Protein AF-A0AAD9PYT7-F1 (afdb_monomer)

Radius of gyration: 17.05 Å; Cα contacts (8 Å, |Δi|>4): 81; chains: 1; bounding box: 31×63×37 Å

Neares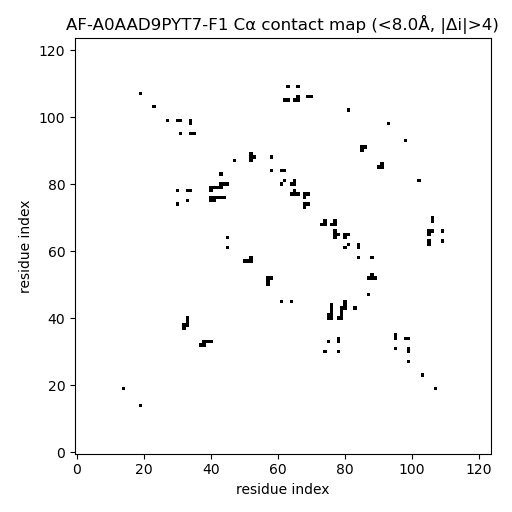t PDB structures (foldseek):
  8ro1-assembly1_N  TM=3.528E-01  e=7.699E+00  Caenorhabditis elegans
  9fmd-assembly1_N  TM=2.077E-01  e=7.699E+00  Homo sapiens

Sequence (124 aa):
MDTLNHLQNFRDPIWTSGEVEKFWDVLQPYLTLLLGKEISLPHPSIDFIVLDQDNVRHRDNCLRIVHKYMWNGKYSLAVANFKAVRAFFGNTEASLREQLKELRAVFENIPVEWLCAADKEYQI

Mean predicted aligned error: 9.59 Å

Foldseek 3Di:
DDPPDPPPDPPPDPDDPVRLVVVCVVCLVVLLCLLVPVDDADAAPDDCPPDDLVDPVSLVVLLLVLLVCVVVVVRSNSSNSLQVSCVSNVNNPDDSVVSSVVSSCSNPDDPPVVSVCVVPVPDD

pLDDT: mean 80.64, std 20.4, range [28.91, 96.94]

Structure (mmCIF, N/CA/C/O backbone):
data_AF-A0AAD9PYT7-F1
#
_entry.id   AF-A0AAD9PYT7-F1
#
loop_
_atom_site.group_PDB
_atom_site.id
_atom_site.type_symbol
_atom_site.label_atom_id
_atom_site.label_alt_id
_atom_site.label_comp_id
_atom_site.label_asym_id
_atom_site.label_entity_id
_atom_site.label_seq_id
_atom_site.pdbx_PDB_ins_code
_atom_site.Cartn_x
_atom_site.Cartn_y
_atom_site.Cartn_z
_atom_site.occupancy
_atom_site.B_iso_or_equiv
_atom_site.auth_seq_id
_atom_site.auth_comp_id
_atom_site.auth_asym_id
_atom_site.auth_atom_id
_atom_site.pdbx_PDB_model_num
ATOM 1 N N . MET A 1 1 ? -13.310 47.009 -1.622 1.00 37.34 1 MET A N 1
ATOM 2 C CA . MET A 1 1 ? -12.562 46.083 -0.744 1.00 37.34 1 MET A CA 1
ATOM 3 C C . MET A 1 1 ? -13.412 44.833 -0.654 1.00 37.34 1 MET A C 1
ATOM 5 O O . MET A 1 1 ? -14.267 44.752 0.214 1.00 37.34 1 MET A O 1
ATOM 9 N N . ASP A 1 2 ? -13.240 43.926 -1.612 1.00 38.19 2 ASP A N 1
ATOM 10 C CA . ASP A 1 2 ? -14.034 42.701 -1.726 1.00 38.19 2 ASP A CA 1
ATOM 11 C C . ASP A 1 2 ? -13.209 41.524 -1.207 1.00 38.19 2 ASP A C 1
ATOM 13 O O . ASP A 1 2 ? -12.493 40.851 -1.942 1.00 38.19 2 ASP A O 1
ATOM 17 N N . THR A 1 3 ? -13.262 41.311 0.104 1.00 44.44 3 THR A N 1
ATOM 18 C CA . THR A 1 3 ? -12.650 40.166 0.791 1.00 44.44 3 THR A CA 1
ATOM 19 C C . THR A 1 3 ? -13.653 39.023 0.919 1.00 44.44 3 THR A C 1
ATOM 21 O O . THR A 1 3 ? -14.008 38.641 2.026 1.00 44.44 3 THR A O 1
ATOM 24 N N . LEU A 1 4 ? -14.151 38.486 -0.194 1.00 44.19 4 LEU A N 1
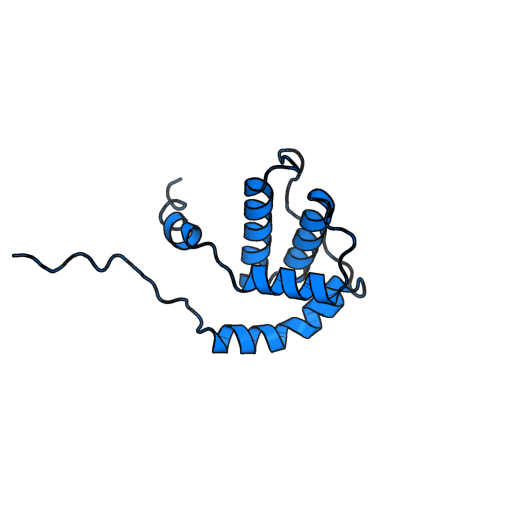ATOM 25 C CA . LEU A 1 4 ? -15.024 37.306 -0.195 1.00 44.19 4 LEU A CA 1
ATOM 26 C C . LEU A 1 4 ? -14.854 36.553 -1.522 1.00 44.19 4 LEU A C 1
ATOM 28 O O . LEU A 1 4 ? -15.685 36.724 -2.401 1.00 44.19 4 LEU A O 1
ATOM 32 N N . ASN A 1 5 ? -13.766 35.783 -1.698 1.00 40.34 5 ASN A N 1
ATOM 33 C CA . ASN A 1 5 ? -13.703 34.678 -2.686 1.00 40.34 5 ASN A CA 1
ATOM 34 C C . ASN A 1 5 ? -12.436 33.785 -2.632 1.00 40.34 5 ASN A C 1
ATOM 36 O O . ASN A 1 5 ? -12.070 33.171 -3.631 1.00 40.34 5 ASN A O 1
ATOM 40 N N . HIS A 1 6 ? -11.756 33.653 -1.485 1.00 39.62 6 HIS A N 1
ATOM 41 C CA . HIS A 1 6 ? -10.538 32.819 -1.389 1.00 39.62 6 HIS A CA 1
ATOM 42 C C . HIS A 1 6 ? -10.690 31.507 -0.610 1.00 39.62 6 HIS A C 1
ATOM 44 O O . HIS A 1 6 ? -9.698 30.833 -0.356 1.00 39.62 6 HIS A O 1
ATOM 50 N N . LEU A 1 7 ? -11.912 31.072 -0.297 1.00 39.12 7 LEU A N 1
ATOM 51 C CA . LEU A 1 7 ? -12.143 29.717 0.213 1.00 39.12 7 LEU A CA 1
ATOM 52 C C . LEU A 1 7 ? -12.304 28.737 -0.959 1.00 39.12 7 LEU A C 1
ATOM 54 O O . LEU A 1 7 ? -13.363 28.156 -1.176 1.00 39.12 7 LEU A O 1
ATOM 58 N N . GLN A 1 8 ? -11.237 28.579 -1.746 1.00 40.00 8 GLN A N 1
ATOM 59 C CA . GLN A 1 8 ? -11.087 27.440 -2.649 1.00 40.00 8 GLN A CA 1
ATOM 60 C C . GLN A 1 8 ? -10.917 26.171 -1.801 1.00 40.00 8 GLN A C 1
ATOM 62 O O . GLN A 1 8 ? -9.839 25.909 -1.284 1.00 40.00 8 GLN A O 1
ATOM 67 N N . ASN A 1 9 ? -12.008 25.417 -1.647 1.00 41.00 9 ASN A N 1
ATOM 68 C CA . ASN A 1 9 ? -12.060 23.949 -1.635 1.00 41.00 9 ASN A CA 1
ATOM 69 C C . ASN A 1 9 ? -10.953 23.170 -0.892 1.00 41.00 9 ASN A C 1
ATOM 71 O O . ASN A 1 9 ? -10.535 22.112 -1.359 1.00 41.00 9 ASN A O 1
ATOM 75 N N . PHE A 1 10 ? -10.533 23.591 0.300 1.00 43.59 10 PHE A N 1
ATOM 76 C CA . PHE A 1 10 ? -9.909 22.651 1.232 1.00 43.59 10 PHE A CA 1
ATOM 77 C C . PHE A 1 10 ? -11.024 21.792 1.831 1.00 43.59 10 PHE A C 1
ATOM 79 O O . PHE A 1 10 ? -11.603 22.131 2.859 1.00 43.59 10 PHE A O 1
ATOM 86 N N . ARG A 1 11 ? -11.394 20.705 1.139 1.00 50.53 11 ARG A N 1
ATOM 87 C CA . ARG A 1 11 ? -12.153 19.631 1.784 1.00 50.53 11 ARG A CA 1
ATOM 88 C C . ARG A 1 11 ? -11.260 19.086 2.889 1.00 50.53 11 ARG A C 1
ATOM 90 O O . ARG A 1 11 ? -10.198 18.543 2.586 1.00 50.53 11 ARG A O 1
ATOM 97 N N . ASP A 1 12 ? -11.686 19.253 4.136 1.00 47.53 12 ASP A N 1
ATOM 98 C CA . ASP A 1 12 ? -11.079 18.556 5.263 1.00 47.53 12 ASP A CA 1
ATOM 99 C C . ASP A 1 12 ? -10.918 17.066 4.906 1.00 47.53 12 ASP A C 1
ATOM 101 O O . ASP A 1 12 ? -11.789 16.500 4.226 1.00 47.53 12 ASP A O 1
ATOM 105 N N . PRO A 1 13 ? -9.804 16.419 5.297 1.00 56.44 13 PRO A N 1
ATOM 106 C CA . PRO A 1 13 ? -9.650 14.988 5.092 1.00 56.44 13 PRO A CA 1
ATOM 107 C C . PRO A 1 13 ? -10.867 14.274 5.687 1.00 56.44 13 PRO A C 1
ATOM 109 O O . PRO A 1 13 ? -11.263 14.545 6.817 1.00 56.44 13 PRO A O 1
ATOM 112 N N . ILE A 1 14 ? -11.474 13.380 4.896 1.00 69.94 14 ILE A N 1
ATOM 113 C CA . ILE A 1 14 ? -12.738 12.702 5.242 1.00 69.94 14 ILE A CA 1
ATOM 114 C C . ILE A 1 14 ? -12.634 12.013 6.611 1.00 69.94 14 ILE A C 1
ATOM 116 O O . ILE A 1 14 ? -13.639 11.909 7.309 1.00 69.94 14 ILE A O 1
ATOM 120 N N . TRP A 1 15 ? -11.427 11.579 6.994 1.00 78.50 15 TRP A N 1
ATOM 121 C CA . TRP A 1 15 ? -11.110 10.984 8.290 1.00 78.50 15 TRP A CA 1
ATOM 122 C C . TRP A 1 15 ? -10.071 11.811 9.044 1.00 78.50 15 TRP A C 1
ATOM 124 O O . TRP A 1 15 ? -9.056 12.238 8.489 1.00 78.50 15 TRP A O 1
ATOM 134 N N . THR A 1 16 ? -10.295 11.964 10.344 1.00 84.94 16 THR A N 1
ATOM 135 C CA . THR A 1 16 ? -9.307 12.474 11.295 1.00 84.94 16 THR A CA 1
ATOM 136 C C . THR A 1 16 ? -8.161 11.478 11.482 1.00 84.94 16 THR A C 1
ATOM 138 O O . THR A 1 16 ? -8.324 10.272 11.283 1.00 84.94 16 THR A O 1
ATOM 141 N N . SER A 1 17 ? -7.004 11.947 11.960 1.00 84.38 17 SER A N 1
ATOM 142 C CA . SER A 1 17 ? -5.865 11.065 12.259 1.00 84.38 17 SER A CA 1
ATOM 143 C C . SER A 1 17 ? -6.230 9.929 13.224 1.00 84.38 17 SER A C 1
ATOM 145 O O . SER A 1 17 ? -5.755 8.810 13.060 1.00 84.38 17 SER A O 1
ATOM 147 N N . GLY A 1 18 ? -7.116 10.188 14.194 1.00 88.00 18 GLY A N 1
ATOM 148 C CA . GLY A 1 18 ? -7.586 9.163 15.130 1.00 88.00 18 GLY A CA 1
ATOM 149 C C . GLY A 1 18 ? -8.520 8.126 14.492 1.00 88.00 18 GLY A C 1
ATOM 150 O O . GLY A 1 18 ? -8.535 6.973 14.913 1.00 88.00 18 GLY A O 1
ATOM 151 N N . GLU A 1 19 ? -9.297 8.498 13.473 1.00 89.06 19 GLU A N 1
ATOM 152 C CA . GLU A 1 19 ? -10.112 7.545 12.704 1.00 89.06 19 GLU A CA 1
ATOM 153 C C . GLU A 1 19 ? -9.246 6.683 11.785 1.00 89.06 19 GLU A C 1
ATOM 155 O O . GLU A 1 19 ? -9.454 5.472 11.714 1.00 89.06 19 GLU A O 1
ATOM 160 N N . VAL A 1 20 ? -8.230 7.282 11.155 1.00 88.50 20 VAL A N 1
ATOM 161 C CA . VAL A 1 20 ? -7.219 6.565 10.365 1.00 88.50 20 VAL A CA 1
ATOM 162 C C . VAL A 1 20 ? -6.490 5.536 11.231 1.00 88.50 20 VAL A C 1
ATOM 164 O O . VAL A 1 20 ? -6.344 4.390 10.812 1.00 88.50 20 VAL A O 1
ATOM 167 N N . GLU A 1 21 ? -6.088 5.909 12.448 1.00 91.81 21 GLU A N 1
ATOM 168 C CA . GLU A 1 21 ? -5.426 5.006 13.395 1.00 91.81 21 GLU A CA 1
ATOM 169 C C . GLU A 1 21 ? -6.328 3.833 13.799 1.00 91.81 21 GLU A C 1
ATOM 171 O O . GLU A 1 21 ? -5.940 2.677 13.637 1.00 91.81 21 GLU A O 1
ATOM 176 N N . LYS A 1 22 ? -7.568 4.107 14.227 1.00 93.12 22 LYS A N 1
ATOM 177 C CA . LYS A 1 22 ? -8.531 3.049 14.586 1.00 93.12 22 LYS A CA 1
ATOM 178 C C . LYS A 1 22 ? -8.791 2.091 13.429 1.00 93.12 22 LYS A C 1
ATOM 180 O O . LYS A 1 22 ? -8.912 0.885 13.636 1.00 93.12 22 LYS A O 1
ATOM 185 N N . PHE A 1 23 ? -8.906 2.618 12.214 1.00 92.06 23 PHE A N 1
ATOM 186 C CA . PHE A 1 23 ? -9.119 1.788 11.037 1.00 92.06 23 PHE A CA 1
ATOM 187 C C . PHE A 1 23 ? -7.882 0.955 10.698 1.00 92.06 23 PHE A C 1
ATOM 189 O O . PHE A 1 23 ? -7.996 -0.229 10.372 1.00 92.06 23 PHE A O 1
ATOM 196 N N . TRP 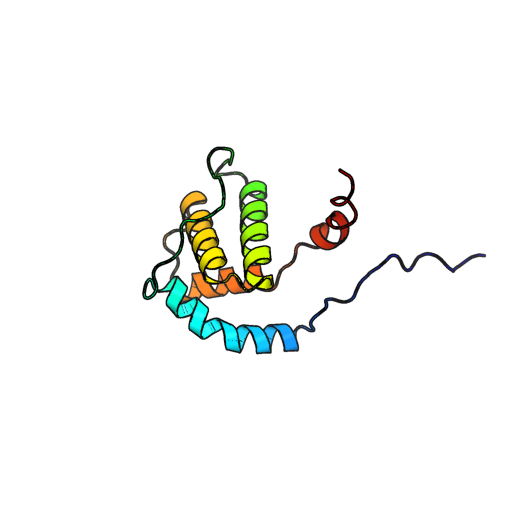A 1 24 ? -6.695 1.553 10.815 1.00 94.31 24 TRP A N 1
ATOM 197 C CA . TRP A 1 24 ? -5.436 0.847 10.640 1.00 94.31 24 TRP A CA 1
ATOM 198 C C . TRP A 1 24 ? -5.312 -0.327 11.614 1.00 94.31 24 TRP A C 1
ATOM 200 O O . TRP A 1 24 ? -4.958 -1.420 11.181 1.00 94.31 24 TRP A O 1
ATOM 210 N N . ASP A 1 25 ? -5.669 -0.147 12.885 1.00 95.25 25 ASP A N 1
ATOM 211 C CA . ASP A 1 25 ? -5.600 -1.211 13.896 1.00 95.25 25 ASP A CA 1
ATOM 212 C C . ASP A 1 25 ? -6.484 -2.418 13.549 1.00 95.25 25 ASP A C 1
ATOM 214 O O . ASP A 1 25 ? -6.092 -3.564 13.776 1.00 95.25 25 ASP A O 1
ATOM 218 N N . VAL A 1 26 ? -7.649 -2.180 12.935 1.00 95.19 26 VAL A N 1
ATOM 219 C CA . VAL A 1 26 ? -8.522 -3.250 12.421 1.00 95.19 26 VAL A CA 1
ATOM 220 C C . VAL A 1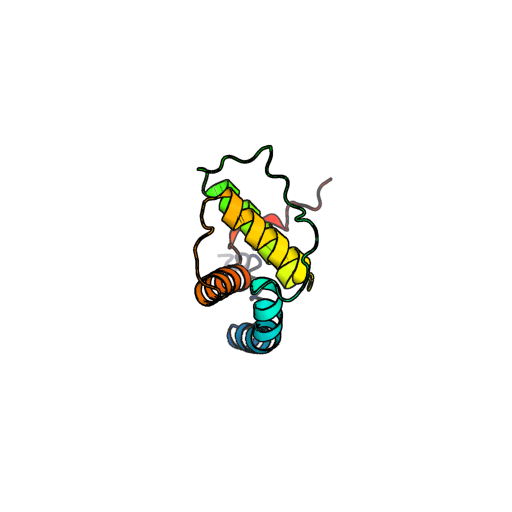 26 ? -7.888 -3.951 11.217 1.00 95.19 26 VAL A C 1
ATOM 222 O O . VAL A 1 26 ? -7.983 -5.171 11.075 1.00 95.19 26 VAL A O 1
ATOM 225 N N . LEU A 1 27 ? -7.241 -3.190 10.336 1.00 95.00 27 LEU A N 1
ATOM 226 C CA . LEU A 1 27 ? -6.701 -3.688 9.076 1.00 95.00 27 LEU A CA 1
ATOM 227 C C . LEU A 1 27 ? -5.349 -4.411 9.244 1.00 95.00 27 LEU A C 1
ATOM 229 O O . LEU A 1 27 ? -5.049 -5.366 8.521 1.00 95.00 27 LEU A O 1
ATOM 233 N N . GLN A 1 28 ? -4.534 -3.977 10.204 1.00 96.00 28 GLN A N 1
ATOM 234 C CA . GLN A 1 28 ? -3.145 -4.393 10.383 1.00 96.00 28 GLN A CA 1
ATOM 235 C C . GLN A 1 28 ? -2.955 -5.918 10.498 1.00 96.00 28 GLN A C 1
ATOM 237 O O . GLN A 1 28 ? -2.059 -6.440 9.820 1.00 96.00 28 GLN A O 1
ATOM 242 N N . PRO A 1 29 ? -3.753 -6.669 11.289 1.00 95.31 29 PRO A N 1
ATOM 243 C CA . PRO A 1 29 ? -3.597 -8.119 11.385 1.00 95.31 29 PRO A CA 1
ATOM 244 C C . PRO A 1 29 ? -3.775 -8.800 10.026 1.00 95.31 29 PRO A C 1
ATOM 246 O O . PRO A 1 29 ? -2.974 -9.650 9.647 1.00 95.31 29 PRO A O 1
ATOM 249 N N . TYR A 1 30 ? -4.763 -8.366 9.240 1.00 94.81 30 TYR A N 1
ATOM 250 C CA . TYR A 1 30 ? -5.023 -8.931 7.918 1.00 94.81 30 TYR A CA 1
ATOM 251 C C . TYR A 1 30 ? -3.899 -8.624 6.917 1.00 94.81 30 TYR A C 1
ATOM 253 O O . TYR A 1 30 ? -3.450 -9.513 6.191 1.00 94.81 30 TYR A O 1
ATOM 261 N N . LEU A 1 31 ? -3.375 -7.393 6.914 1.00 96.12 31 LEU A N 1
ATOM 262 C CA . LEU A 1 31 ? -2.224 -7.035 6.074 1.00 96.12 31 LEU A CA 1
ATOM 263 C C . LEU A 1 31 ? -0.975 -7.831 6.446 1.00 96.12 31 LEU A C 1
ATOM 265 O O . LEU A 1 31 ? -0.204 -8.203 5.563 1.00 96.12 31 LEU A O 1
ATOM 269 N N . THR A 1 32 ? -0.791 -8.121 7.734 1.00 95.44 32 THR A N 1
ATOM 270 C CA . THR A 1 32 ? 0.329 -8.930 8.225 1.00 95.44 32 THR A CA 1
ATOM 271 C C . THR A 1 32 ? 0.301 -10.328 7.602 1.00 95.44 32 THR A C 1
ATOM 273 O O . THR A 1 32 ? 1.318 -10.762 7.065 1.00 95.44 32 THR A O 1
ATOM 276 N N . LEU A 1 33 ? -0.868 -10.979 7.558 1.00 94.88 33 LEU A N 1
ATOM 277 C CA . LEU A 1 33 ? -1.044 -12.295 6.921 1.00 94.88 33 LEU A CA 1
ATOM 278 C C . LEU A 1 33 ? -0.756 -12.253 5.407 1.00 94.88 33 LEU A C 1
ATOM 280 O O . LEU A 1 33 ? -0.037 -13.098 4.866 1.00 94.88 33 LEU A O 1
ATOM 284 N N . LEU A 1 34 ? -1.269 -11.230 4.710 1.00 94.81 34 LEU A N 1
ATOM 285 C CA . LEU A 1 34 ? -1.037 -11.031 3.271 1.00 94.81 34 LEU A CA 1
ATOM 286 C C . LEU A 1 34 ? 0.449 -10.778 2.950 1.00 94.81 34 LEU A C 1
ATOM 288 O O . LEU A 1 34 ? 0.991 -11.250 1.940 1.00 94.81 34 LEU A O 1
ATOM 292 N N . LEU A 1 35 ? 1.140 -10.029 3.811 1.00 93.81 35 LEU A N 1
ATOM 293 C CA . LEU A 1 35 ? 2.569 -9.762 3.681 1.00 93.81 35 LEU A CA 1
ATOM 294 C C . LEU A 1 35 ? 3.407 -11.011 4.009 1.00 93.81 35 LEU A C 1
ATOM 296 O O . LEU A 1 35 ? 4.348 -11.304 3.268 1.00 93.81 35 LEU A O 1
ATOM 300 N N . GLY A 1 36 ? 3.007 -11.797 5.010 1.00 90.12 36 GLY A N 1
ATOM 301 C CA . GLY A 1 36 ? 3.690 -13.003 5.497 1.00 90.12 36 GLY A CA 1
ATOM 302 C C . GLY A 1 36 ? 3.730 -14.204 4.541 1.00 90.12 36 GLY A C 1
ATOM 303 O O . GLY A 1 36 ? 4.383 -15.191 4.852 1.00 90.12 36 GLY A O 1
ATOM 304 N N . LYS A 1 37 ? 3.097 -14.118 3.357 1.00 77.31 37 LYS A N 1
ATOM 305 C CA . LYS A 1 37 ? 2.919 -15.228 2.386 1.00 77.31 37 LYS A CA 1
ATOM 306 C C . LYS A 1 37 ? 2.004 -16.356 2.887 1.00 77.31 37 LYS A C 1
ATOM 308 O O . LYS A 1 37 ? 1.955 -17.413 2.269 1.00 77.31 37 LYS A O 1
ATOM 313 N N . GLU A 1 38 ? 1.257 -16.119 3.960 1.00 81.12 38 GLU A N 1
ATOM 314 C CA . GLU A 1 38 ? 0.293 -17.081 4.507 1.00 81.12 38 GLU A CA 1
ATOM 315 C C . GLU A 1 38 ? -0.963 -17.186 3.630 1.00 81.12 38 GLU A C 1
ATOM 317 O O . GLU A 1 38 ? -1.644 -18.208 3.615 1.00 81.12 38 GLU A O 1
ATOM 322 N N . ILE A 1 39 ? -1.243 -16.134 2.857 1.00 85.75 39 ILE A N 1
ATOM 323 C CA . ILE A 1 39 ? -2.373 -16.042 1.934 1.00 85.75 39 ILE A CA 1
ATOM 324 C C . ILE A 1 39 ? -1.838 -15.815 0.518 1.00 85.75 39 ILE A C 1
ATOM 326 O O . ILE A 1 39 ? -0.974 -14.962 0.291 1.00 85.75 39 ILE A O 1
ATOM 330 N N . SER A 1 40 ? -2.377 -16.557 -0.453 1.00 89.50 40 SER A N 1
ATOM 331 C CA . SER A 1 40 ? -2.067 -16.359 -1.870 1.00 89.50 40 SER A CA 1
ATOM 332 C C . SER A 1 40 ? -2.532 -14.983 -2.341 1.00 89.50 40 SER A C 1
ATOM 334 O O . SER A 1 40 ? -3.691 -14.609 -2.151 1.00 89.50 40 SER A O 1
ATOM 336 N N . LEU A 1 41 ? -1.641 -14.247 -2.997 1.00 94.12 41 LEU A N 1
ATOM 337 C CA . LEU A 1 41 ? -1.945 -12.930 -3.540 1.00 94.12 41 LEU A CA 1
ATOM 338 C C . LEU A 1 41 ? -2.404 -13.030 -5.001 1.00 94.12 41 LEU A C 1
ATOM 340 O O . LEU A 1 41 ? -1.924 -13.901 -5.729 1.00 94.12 41 LEU A O 1
ATOM 344 N N . PRO A 1 42 ? -3.306 -12.139 -5.448 1.00 95.75 42 PRO A N 1
ATOM 345 C CA . PRO A 1 42 ? -3.635 -12.024 -6.862 1.00 95.75 42 PRO A CA 1
ATOM 346 C C . PRO A 1 42 ?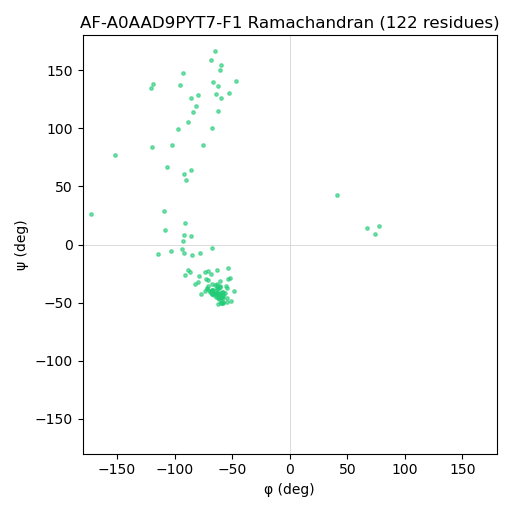 -2.423 -11.537 -7.668 1.00 95.75 42 PRO A C 1
ATOM 348 O O . PRO A 1 42 ? -1.451 -11.017 -7.113 1.00 95.75 42 PRO A O 1
ATOM 351 N N . HIS A 1 43 ? -2.504 -11.656 -8.994 1.00 94.69 43 HIS A N 1
ATOM 352 C CA . HIS A 1 43 ? -1.517 -11.041 -9.876 1.00 94.69 43 HIS A CA 1
ATOM 353 C C . HIS A 1 43 ? -1.545 -9.504 -9.716 1.00 94.69 43 HIS A C 1
ATOM 355 O O . HIS A 1 43 ? -2.639 -8.930 -9.637 1.00 94.69 43 HIS A O 1
ATOM 361 N N . PRO A 1 44 ? -0.383 -8.826 -9.642 1.00 94.50 44 PRO A N 1
ATOM 362 C CA . PRO A 1 44 ? -0.333 -7.368 -9.625 1.00 94.50 44 PRO A CA 1
ATOM 363 C C . PRO A 1 44 ? -0.945 -6.781 -10.905 1.00 94.50 44 PRO A C 1
ATOM 365 O O . PRO A 1 44 ? -0.921 -7.390 -11.966 1.00 94.50 44 PRO A O 1
ATOM 368 N N . SER A 1 45 ? -1.511 -5.584 -10.794 1.00 92.88 45 SER A N 1
ATOM 369 C CA . SER A 1 45 ? -2.193 -4.879 -11.896 1.00 92.88 45 SER A CA 1
ATOM 370 C C . SER A 1 45 ? -1.365 -3.750 -12.508 1.00 92.88 45 SER A C 1
ATOM 372 O O . SER A 1 45 ? -1.806 -3.128 -13.469 1.00 92.88 45 SER A O 1
ATOM 374 N N . ILE A 1 46 ? -0.199 -3.448 -11.934 1.00 92.69 46 ILE A N 1
ATOM 375 C CA . ILE A 1 46 ? 0.700 -2.406 -12.432 1.00 92.69 46 ILE A CA 1
ATOM 376 C C . ILE A 1 46 ? 1.486 -2.965 -13.618 1.00 92.69 46 ILE A C 1
ATOM 378 O O . ILE A 1 46 ? 2.105 -4.022 -13.503 1.00 92.69 46 ILE A O 1
ATOM 382 N N . ASP A 1 47 ? 1.477 -2.236 -14.733 1.00 91.88 47 ASP A N 1
ATOM 383 C CA . ASP A 1 47 ? 2.350 -2.513 -15.869 1.00 91.88 47 ASP A CA 1
ATOM 384 C C . ASP A 1 47 ? 3.719 -1.862 -15.636 1.00 91.88 47 ASP A C 1
ATOM 386 O O . ASP A 1 47 ? 3.844 -0.638 -15.565 1.00 91.88 47 ASP A O 1
ATOM 390 N N . PHE A 1 48 ? 4.741 -2.701 -15.486 1.00 91.38 48 PHE A N 1
ATOM 391 C CA . PHE A 1 48 ? 6.110 -2.274 -15.216 1.00 91.38 48 PHE A CA 1
ATOM 392 C C . PHE A 1 48 ? 6.952 -2.088 -16.486 1.00 91.38 48 PHE A C 1
ATOM 394 O O . PHE A 1 48 ? 8.070 -1.591 -16.386 1.00 91.38 48 PHE A O 1
ATOM 401 N N . ILE A 1 49 ? 6.449 -2.456 -17.673 1.00 90.25 49 ILE A N 1
ATOM 402 C CA . ILE A 1 49 ? 7.237 -2.477 -18.922 1.00 90.25 49 ILE A CA 1
ATOM 403 C C . ILE A 1 49 ? 7.752 -1.082 -19.294 1.00 90.25 49 ILE A C 1
ATOM 405 O O . ILE A 1 49 ? 8.869 -0.936 -19.783 1.00 90.25 49 ILE A O 1
ATOM 409 N N . VAL A 1 50 ? 6.936 -0.056 -19.061 1.00 87.50 50 VAL A N 1
ATOM 410 C CA . VAL A 1 50 ? 7.232 1.338 -19.430 1.00 87.50 50 VAL A CA 1
ATOM 411 C C . VAL A 1 50 ? 7.901 2.133 -18.307 1.00 87.50 50 VAL A C 1
ATOM 413 O O . VAL A 1 50 ? 8.113 3.338 -18.446 1.00 87.50 50 VAL A O 1
ATOM 416 N N . LEU A 1 51 ? 8.190 1.490 -17.174 1.00 91.00 51 LEU A N 1
ATOM 417 C CA . LEU A 1 51 ? 8.724 2.160 -15.999 1.00 91.00 51 LEU A CA 1
ATOM 418 C C . LEU A 1 51 ? 10.248 2.060 -15.958 1.00 91.00 51 LEU A C 1
ATOM 420 O O . LEU A 1 51 ? 10.844 1.018 -16.191 1.00 91.00 51 LEU A O 1
ATOM 424 N N . ASP A 1 52 ? 10.866 3.175 -15.607 1.00 89.81 52 ASP A N 1
ATOM 425 C CA . ASP A 1 52 ? 12.268 3.255 -15.204 1.00 89.81 52 ASP A CA 1
ATOM 426 C C . ASP A 1 52 ? 12.411 2.951 -13.700 1.00 89.81 52 ASP A C 1
ATOM 428 O O . ASP A 1 52 ? 11.730 3.579 -12.880 1.00 89.81 52 ASP A O 1
ATOM 432 N N . GLN A 1 53 ? 13.277 1.987 -13.363 1.00 90.19 53 GLN A N 1
ATOM 433 C CA . GLN A 1 53 ? 13.571 1.527 -11.999 1.00 90.19 53 GLN A CA 1
ATOM 434 C C . GLN A 1 53 ? 14.309 2.571 -11.154 1.00 90.19 53 GLN A C 1
ATOM 436 O O . GLN A 1 53 ? 14.153 2.572 -9.937 1.00 90.19 53 GLN A O 1
ATOM 441 N N . ASP A 1 54 ? 15.050 3.492 -11.767 1.00 90.75 54 ASP A N 1
ATOM 442 C CA . ASP A 1 54 ? 15.793 4.528 -11.037 1.00 90.75 54 ASP A CA 1
ATOM 443 C C . ASP A 1 54 ? 14.984 5.831 -10.899 1.00 90.75 54 ASP A C 1
ATOM 445 O O . ASP A 1 54 ? 15.386 6.788 -10.229 1.00 90.75 54 ASP A O 1
ATOM 449 N N . ASN A 1 55 ? 13.792 5.878 -11.501 1.00 89.06 55 ASN A N 1
ATOM 450 C CA . ASN A 1 55 ? 12.941 7.056 -11.493 1.00 89.06 55 ASN A CA 1
ATOM 451 C C . ASN A 1 55 ? 12.007 7.079 -10.274 1.00 89.06 55 ASN A C 1
ATOM 453 O O . ASN A 1 55 ? 10.966 6.416 -10.223 1.00 89.06 55 ASN A O 1
ATOM 457 N N . VAL A 1 56 ? 12.338 7.945 -9.313 1.00 87.56 56 VAL A N 1
ATOM 458 C CA . VAL A 1 56 ? 11.557 8.163 -8.082 1.00 87.56 56 VAL A CA 1
ATOM 459 C C . VAL A 1 56 ? 10.090 8.502 -8.373 1.00 87.56 56 VAL A C 1
ATOM 461 O O . VAL A 1 56 ? 9.195 7.997 -7.700 1.00 87.56 56 VAL A O 1
ATOM 464 N N . ARG A 1 57 ? 9.806 9.276 -9.429 1.00 88.06 57 ARG A N 1
ATOM 465 C CA . ARG A 1 57 ? 8.430 9.651 -9.784 1.00 88.06 57 ARG A CA 1
ATOM 466 C C . ARG A 1 57 ? 7.606 8.450 -10.250 1.00 88.06 57 ARG A C 1
ATOM 468 O O . ARG A 1 57 ? 6.407 8.391 -9.981 1.00 88.06 57 ARG A O 1
ATOM 475 N N . HIS A 1 58 ? 8.222 7.482 -10.930 1.00 90.88 58 HIS A N 1
ATOM 476 C CA . HIS A 1 58 ? 7.546 6.235 -11.296 1.00 90.88 58 HIS A CA 1
ATOM 477 C C . HIS A 1 58 ? 7.216 5.396 -10.065 1.00 90.88 58 HIS A C 1
ATOM 479 O O . HIS A 1 58 ? 6.099 4.885 -9.960 1.00 90.88 58 HIS A O 1
ATOM 485 N N . ARG A 1 59 ? 8.148 5.312 -9.109 1.00 90.31 59 ARG A N 1
ATOM 486 C CA . ARG A 1 59 ? 7.906 4.651 -7.822 1.00 90.31 59 ARG A CA 1
ATOM 487 C C . ARG A 1 59 ? 6.728 5.286 -7.095 1.00 90.31 59 ARG A C 1
ATOM 489 O O . ARG A 1 59 ? 5.802 4.574 -6.704 1.00 90.31 59 ARG A O 1
ATOM 496 N N . ASP A 1 60 ? 6.718 6.610 -6.987 1.00 88.81 60 ASP A N 1
ATOM 497 C CA . ASP A 1 60 ? 5.642 7.340 -6.320 1.00 88.81 60 ASP A CA 1
ATOM 498 C C . ASP A 1 60 ? 4.300 7.121 -7.031 1.00 88.81 60 ASP A C 1
ATOM 500 O O . ASP A 1 60 ? 3.304 6.819 -6.375 1.00 88.81 60 ASP A O 1
ATOM 504 N N . ASN A 1 61 ? 4.268 7.146 -8.369 1.00 88.56 61 ASN A N 1
ATOM 505 C CA . ASN A 1 61 ? 3.083 6.809 -9.171 1.00 88.56 61 ASN A CA 1
ATOM 506 C C . ASN A 1 61 ? 2.572 5.377 -8.957 1.00 88.56 61 ASN A C 1
ATOM 508 O O . ASN A 1 61 ? 1.364 5.138 -9.016 1.00 88.56 61 ASN A O 1
ATOM 512 N N . CYS A 1 62 ? 3.451 4.428 -8.654 1.00 93.00 62 CYS A N 1
ATOM 513 C CA . CYS A 1 62 ? 3.033 3.074 -8.319 1.00 93.00 62 CYS A CA 1
ATOM 514 C C . CYS A 1 62 ? 2.483 2.966 -6.888 1.00 93.00 62 CYS A C 1
ATOM 516 O O . CYS A 1 62 ? 1.451 2.329 -6.668 1.00 93.00 62 CYS A O 1
ATOM 518 N N . LEU A 1 63 ? 3.123 3.614 -5.909 1.00 92.81 63 LEU A N 1
ATOM 519 C CA . LEU A 1 63 ? 2.641 3.650 -4.518 1.00 92.81 63 LEU A CA 1
ATOM 520 C C . LEU A 1 63 ? 1.285 4.356 -4.406 1.00 92.81 63 LEU A C 1
ATOM 522 O O . LEU A 1 63 ? 0.406 3.935 -3.659 1.00 92.81 63 LEU A O 1
ATOM 526 N N . ARG A 1 64 ? 1.076 5.360 -5.249 1.00 89.69 64 ARG A N 1
ATOM 527 C CA . ARG A 1 64 ? -0.206 5.998 -5.542 1.00 89.69 64 ARG A CA 1
ATOM 528 C C . ARG A 1 64 ? -1.304 4.976 -5.907 1.00 89.69 64 ARG A C 1
ATOM 530 O O . ARG A 1 64 ? -2.397 4.992 -5.339 1.00 89.69 64 ARG A O 1
ATOM 537 N N . ILE A 1 65 ? -1.021 4.034 -6.809 1.00 92.00 65 ILE A N 1
ATOM 538 C CA . ILE A 1 65 ? -1.967 2.961 -7.175 1.00 92.00 65 ILE A CA 1
ATOM 539 C C . ILE A 1 65 ? -2.258 2.049 -5.973 1.00 92.00 65 ILE A C 1
ATOM 541 O O . ILE A 1 65 ? -3.416 1.699 -5.734 1.00 92.00 65 ILE A O 1
ATOM 545 N N . VAL A 1 66 ? -1.232 1.696 -5.190 1.00 94.94 66 VAL A N 1
ATOM 546 C CA . VAL A 1 66 ? -1.389 0.909 -3.953 1.00 94.94 66 VAL A CA 1
ATOM 547 C C . VAL A 1 66 ? -2.333 1.616 -2.978 1.00 94.94 66 VAL A C 1
ATOM 549 O O . VAL A 1 66 ? -3.307 1.006 -2.538 1.00 94.94 66 VAL A O 1
ATOM 552 N N . HIS A 1 67 ? -2.104 2.904 -2.708 1.00 92.38 67 HIS A N 1
ATOM 553 C CA . HIS A 1 67 ? -2.953 3.728 -1.847 1.00 92.38 67 HIS A CA 1
ATOM 554 C C . HIS A 1 67 ? -4.423 3.704 -2.303 1.00 92.38 67 HIS A C 1
ATOM 556 O O . HIS A 1 67 ? -5.315 3.391 -1.513 1.00 92.38 67 HIS A O 1
ATOM 562 N N . LYS A 1 68 ? -4.686 3.927 -3.601 1.00 90.50 68 LYS A N 1
ATOM 563 C CA . LYS A 1 68 ? -6.047 3.868 -4.164 1.00 90.50 68 LYS A CA 1
ATOM 564 C C . LYS A 1 68 ? -6.723 2.519 -3.902 1.00 90.50 68 LYS A C 1
ATOM 566 O O . LYS A 1 68 ? -7.912 2.475 -3.593 1.00 90.50 68 LYS A O 1
ATOM 571 N N . TYR A 1 69 ? -6.001 1.408 -4.034 1.00 93.44 69 TYR A N 1
ATOM 572 C CA . TYR A 1 69 ? -6.570 0.087 -3.767 1.00 93.44 69 TYR A CA 1
ATOM 573 C C . TYR A 1 69 ? -6.821 -0.171 -2.279 1.00 93.44 69 TYR A C 1
ATOM 575 O O . TYR A 1 69 ? -7.840 -0.781 -1.957 1.00 93.44 69 TYR A O 1
ATOM 583 N N . MET A 1 70 ? -5.956 0.325 -1.390 1.00 92.62 70 MET A N 1
ATOM 584 C CA . MET A 1 70 ? -6.169 0.259 0.061 1.00 92.62 70 MET A CA 1
ATOM 585 C C . MET A 1 70 ? -7.462 0.974 0.462 1.00 92.62 70 MET A C 1
ATOM 587 O O . MET A 1 70 ? -8.314 0.388 1.125 1.00 92.62 70 MET A O 1
ATOM 591 N N . TRP A 1 71 ? -7.648 2.208 -0.006 1.00 88.19 71 TRP A N 1
ATOM 592 C CA . TRP A 1 71 ? -8.823 3.018 0.329 1.00 88.19 71 TRP A CA 1
ATOM 593 C C . TRP A 1 71 ? -10.118 2.521 -0.324 1.00 88.19 71 TRP A C 1
ATOM 595 O O . TRP A 1 71 ? -11.199 2.729 0.214 1.00 88.19 71 TRP A O 1
ATOM 605 N N . ASN A 1 72 ? -10.019 1.776 -1.428 1.00 89.50 72 ASN A N 1
ATOM 606 C CA . ASN A 1 72 ? -11.157 1.091 -2.049 1.00 89.50 72 ASN A CA 1
ATOM 607 C C . ASN A 1 72 ? -11.450 -0.300 -1.450 1.00 89.50 72 ASN A C 1
ATOM 609 O O . ASN A 1 72 ? -12.241 -1.051 -2.020 1.00 89.50 72 ASN A O 1
ATOM 613 N N . GLY A 1 73 ? -10.776 -0.698 -0.366 1.00 91.88 73 GLY A N 1
ATOM 614 C CA . GLY A 1 73 ? -10.988 -1.996 0.286 1.00 91.88 73 GLY A CA 1
ATOM 615 C C . GLY A 1 73 ? -10.418 -3.206 -0.467 1.00 91.88 73 GLY A C 1
ATOM 616 O O . GLY A 1 73 ? -10.668 -4.353 -0.099 1.00 91.88 73 GLY A O 1
ATOM 617 N N . LYS A 1 74 ? -9.629 -2.992 -1.526 1.00 95.75 74 LYS A N 1
ATOM 618 C CA . LYS A 1 74 ? -9.024 -4.054 -2.351 1.00 95.75 74 LYS A CA 1
ATOM 619 C C . LYS A 1 74 ? -7.648 -4.461 -1.805 1.00 95.75 74 LYS A C 1
ATOM 621 O O . LYS A 1 74 ? -6.649 -4.431 -2.523 1.00 95.75 74 LYS A O 1
ATOM 626 N N . TYR A 1 75 ? -7.591 -4.853 -0.533 1.00 95.62 75 TYR A N 1
ATOM 627 C CA . TYR A 1 75 ? -6.338 -5.038 0.215 1.00 95.62 75 TYR A CA 1
ATOM 628 C C . TYR A 1 75 ? -5.402 -6.107 -0.358 1.00 95.62 75 TYR A C 1
ATOM 630 O O . TYR A 1 75 ? -4.204 -5.868 -0.462 1.00 95.62 75 TYR A O 1
ATOM 638 N N . SER A 1 76 ? -5.914 -7.263 -0.793 1.00 96.38 76 SER A N 1
ATOM 639 C CA . SER A 1 76 ? -5.059 -8.318 -1.361 1.00 96.38 76 SER A CA 1
ATOM 640 C C . SER A 1 76 ? -4.362 -7.858 -2.645 1.00 96.38 76 SER A C 1
ATOM 642 O O . SER A 1 76 ? -3.184 -8.140 -2.847 1.00 96.38 76 SER A O 1
ATOM 644 N N . LEU A 1 77 ? -5.063 -7.091 -3.487 1.00 96.88 77 LEU A N 1
ATOM 645 C CA . LEU A 1 77 ? -4.485 -6.494 -4.693 1.00 96.88 77 LEU A CA 1
ATOM 646 C C . LEU A 1 77 ? -3.529 -5.344 -4.355 1.00 96.88 77 LEU A C 1
ATOM 648 O O . LEU A 1 77 ? -2.481 -5.219 -4.984 1.00 96.88 77 LEU A O 1
ATOM 652 N N . ALA A 1 78 ? -3.850 -4.537 -3.340 1.00 96.94 78 ALA A N 1
ATOM 653 C CA . ALA A 1 78 ? -2.950 -3.503 -2.844 1.00 96.94 78 ALA A CA 1
ATOM 654 C C . ALA A 1 78 ? -1.620 -4.102 -2.358 1.00 96.94 78 ALA A C 1
ATOM 656 O O . ALA A 1 78 ? -0.561 -3.629 -2.762 1.00 96.94 78 ALA A O 1
ATOM 657 N N . VAL A 1 79 ? -1.662 -5.184 -1.573 1.00 96.94 79 VAL A N 1
ATOM 658 C CA . VAL A 1 79 ? -0.462 -5.887 -1.093 1.00 96.94 79 VAL A CA 1
ATOM 659 C C . VAL A 1 79 ? 0.303 -6.555 -2.240 1.00 96.94 79 VAL A C 1
ATOM 661 O O . VAL A 1 79 ? 1.533 -6.495 -2.258 1.00 96.94 79 VAL A O 1
ATOM 664 N N . ALA A 1 80 ? -0.389 -7.147 -3.221 1.00 96.69 80 ALA A N 1
ATOM 665 C CA . ALA A 1 80 ? 0.249 -7.701 -4.419 1.00 96.69 80 ALA A CA 1
ATOM 666 C C . ALA A 1 80 ? 1.026 -6.628 -5.197 1.00 96.69 80 ALA A C 1
ATOM 668 O O . ALA A 1 80 ? 2.212 -6.801 -5.481 1.00 96.69 80 ALA A O 1
ATOM 669 N N . ASN A 1 81 ? 0.379 -5.491 -5.472 1.00 96.94 81 ASN A N 1
ATOM 670 C CA . ASN A 1 81 ? 1.004 -4.344 -6.124 1.00 96.94 81 ASN A CA 1
ATOM 671 C C . ASN A 1 81 ? 2.169 -3.796 -5.295 1.00 96.94 81 ASN A C 1
ATOM 673 O O . ASN A 1 81 ? 3.241 -3.568 -5.837 1.00 96.94 81 ASN A O 1
ATOM 677 N N . PHE A 1 82 ? 2.002 -3.641 -3.983 1.00 96.44 82 PHE A N 1
ATOM 678 C CA . PHE A 1 82 ? 3.054 -3.156 -3.091 1.00 96.44 82 PHE A CA 1
ATOM 679 C C . PHE A 1 82 ? 4.308 -4.039 -3.134 1.00 96.44 82 PHE A C 1
ATOM 681 O O . PHE A 1 82 ? 5.418 -3.530 -3.292 1.00 96.44 82 PHE A O 1
ATOM 688 N N . LYS A 1 83 ? 4.143 -5.366 -3.064 1.00 95.25 83 LYS A N 1
ATOM 689 C CA . LYS A 1 83 ? 5.260 -6.313 -3.198 1.00 95.25 83 LYS A CA 1
ATOM 690 C C . LYS A 1 83 ? 5.920 -6.231 -4.573 1.00 95.25 83 LYS A C 1
ATOM 692 O O . LYS A 1 83 ? 7.145 -6.252 -4.644 1.00 95.25 83 LYS A O 1
ATOM 697 N N . ALA A 1 84 ? 5.131 -6.113 -5.641 1.00 95.38 84 ALA A N 1
ATOM 698 C CA . ALA A 1 84 ? 5.654 -5.981 -6.998 1.00 95.38 84 ALA A CA 1
ATOM 699 C C . ALA A 1 84 ? 6.460 -4.684 -7.178 1.00 95.38 84 ALA A C 1
ATOM 701 O O . ALA A 1 84 ? 7.562 -4.723 -7.714 1.00 95.38 84 ALA A O 1
ATOM 702 N N . VAL A 1 85 ? 5.968 -3.560 -6.647 1.00 94.94 85 VAL A N 1
ATOM 703 C CA . VAL A 1 85 ? 6.683 -2.273 -6.634 1.00 94.94 85 VAL A CA 1
ATOM 704 C C . VAL A 1 85 ? 7.999 -2.403 -5.879 1.00 94.94 85 VAL A C 1
ATOM 706 O O . VAL A 1 85 ? 9.047 -2.042 -6.399 1.00 94.94 85 VAL A O 1
ATOM 709 N N . ARG A 1 86 ? 7.978 -2.974 -4.673 1.00 93.88 86 ARG A N 1
ATOM 710 C CA . ARG A 1 86 ? 9.202 -3.192 -3.894 1.00 93.88 86 ARG A CA 1
ATOM 711 C C . ARG A 1 86 ? 10.217 -4.067 -4.627 1.00 93.88 86 ARG A C 1
ATOM 713 O O . ARG A 1 86 ? 11.397 -3.737 -4.620 1.00 93.88 86 ARG A O 1
ATOM 720 N N . ALA A 1 87 ? 9.765 -5.124 -5.300 1.00 93.06 87 ALA A N 1
ATOM 721 C CA . ALA A 1 87 ? 10.633 -5.975 -6.106 1.00 93.06 87 ALA A CA 1
ATOM 722 C C . ALA A 1 87 ? 11.219 -5.240 -7.322 1.00 93.06 87 ALA A C 1
ATOM 724 O O . ALA A 1 87 ? 12.411 -5.359 -7.583 1.00 93.06 87 ALA A O 1
ATOM 725 N N . PHE A 1 88 ? 10.406 -4.458 -8.034 1.00 93.69 88 PHE A N 1
ATOM 726 C CA . PHE A 1 88 ? 10.836 -3.724 -9.222 1.00 93.69 88 PHE A CA 1
ATOM 727 C C . PHE A 1 88 ? 11.850 -2.616 -8.900 1.00 93.69 88 PHE A C 1
ATOM 729 O O . PHE A 1 88 ? 12.835 -2.472 -9.610 1.00 93.69 88 PHE A O 1
ATOM 736 N N . PHE A 1 89 ? 11.642 -1.875 -7.808 1.00 91.81 89 PHE A N 1
ATOM 737 C CA . PHE A 1 89 ? 12.509 -0.771 -7.373 1.00 91.81 89 PHE A CA 1
ATOM 738 C C . PHE A 1 8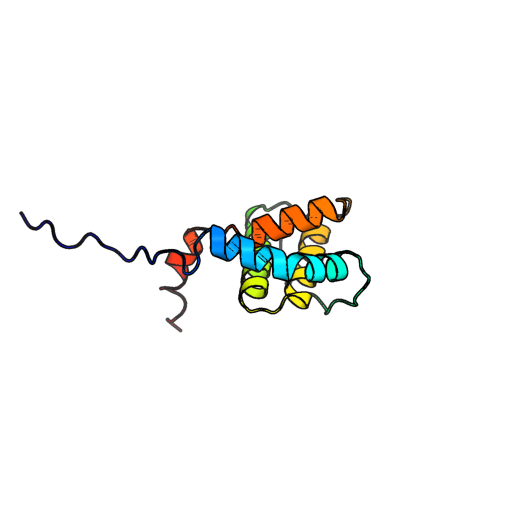9 ? 13.629 -1.213 -6.400 1.00 91.81 89 PHE A C 1
ATOM 740 O O . PHE A 1 89 ? 14.177 -0.388 -5.673 1.00 91.81 89 PHE A O 1
ATOM 747 N N . GLY A 1 90 ? 13.952 -2.512 -6.332 1.00 83.62 90 GLY A N 1
ATOM 748 C CA . GLY A 1 90 ? 15.139 -3.020 -5.623 1.00 83.62 90 GLY A CA 1
ATOM 749 C C . GLY A 1 90 ? 15.061 -3.112 -4.089 1.00 83.62 90 GLY A C 1
ATOM 750 O O . GLY A 1 90 ? 16.087 -3.273 -3.437 1.00 83.62 90 GLY A O 1
ATOM 751 N N . ASN A 1 91 ? 13.873 -3.047 -3.482 1.00 77.56 91 ASN A N 1
ATOM 752 C CA . ASN A 1 91 ? 13.674 -3.174 -2.030 1.00 77.56 91 ASN A CA 1
ATOM 753 C C . ASN A 1 91 ? 13.050 -4.540 -1.672 1.00 77.56 91 ASN A C 1
ATOM 755 O O . ASN A 1 91 ? 11.903 -4.610 -1.239 1.00 77.56 91 ASN A O 1
ATOM 759 N N . THR A 1 92 ? 13.768 -5.649 -1.867 1.00 78.00 92 THR A N 1
ATOM 760 C CA . THR A 1 92 ? 13.236 -7.009 -1.613 1.00 78.00 92 THR A CA 1
ATOM 761 C C . THR A 1 92 ? 13.484 -7.534 -0.199 1.00 78.00 92 THR A C 1
ATOM 763 O O . THR A 1 92 ? 12.696 -8.341 0.291 1.00 78.00 92 THR A O 1
ATOM 766 N N . GLU A 1 93 ? 14.536 -7.063 0.471 1.00 81.56 93 GLU A N 1
ATOM 767 C CA . GLU A 1 93 ? 15.066 -7.657 1.711 1.00 81.56 93 GLU A CA 1
ATOM 768 C C . GLU A 1 93 ? 14.370 -7.186 3.003 1.00 81.56 93 GLU A C 1
ATOM 770 O O . GLU A 1 93 ? 14.631 -7.741 4.067 1.00 81.56 93 GLU A O 1
ATOM 775 N N . ALA A 1 94 ? 13.486 -6.178 2.964 1.00 86.81 94 ALA A N 1
ATOM 776 C CA . ALA A 1 94 ? 12.951 -5.652 4.227 1.00 86.81 94 ALA A CA 1
ATOM 777 C C . ALA A 1 94 ? 12.067 -6.663 4.978 1.00 86.81 94 ALA A C 1
ATOM 779 O O . ALA A 1 94 ? 11.218 -7.362 4.403 1.00 86.81 94 ALA A O 1
ATOM 780 N N . SER A 1 95 ? 12.237 -6.672 6.296 1.00 92.88 95 SER A N 1
ATOM 781 C CA . SER A 1 95 ? 11.485 -7.481 7.249 1.00 92.88 95 SER A CA 1
ATOM 782 C C . SER A 1 95 ? 9.990 -7.171 7.199 1.00 92.88 95 SER A C 1
ATOM 784 O O . SER A 1 95 ? 9.586 -6.053 6.890 1.00 92.88 95 SER A O 1
ATOM 786 N N . LEU A 1 96 ? 9.144 -8.129 7.588 1.00 93.19 96 LEU A N 1
ATOM 787 C CA . LEU A 1 96 ? 7.683 -7.956 7.637 1.00 93.19 96 LEU A CA 1
ATOM 788 C C . LEU A 1 96 ? 7.249 -6.665 8.357 1.00 93.19 96 LEU A C 1
ATOM 790 O O . LEU A 1 96 ? 6.345 -5.969 7.898 1.00 93.19 96 LEU A O 1
ATOM 794 N N . ARG A 1 97 ? 7.929 -6.316 9.455 1.00 94.12 97 ARG A N 1
ATOM 795 C CA . ARG A 1 97 ? 7.681 -5.087 10.218 1.00 94.12 97 ARG A CA 1
ATOM 796 C C . ARG A 1 97 ? 7.956 -3.828 9.394 1.00 94.12 97 ARG A C 1
ATOM 798 O O . ARG A 1 97 ? 7.184 -2.876 9.469 1.00 94.12 97 ARG A O 1
ATOM 805 N N . GLU A 1 98 ? 9.041 -3.813 8.627 1.00 94.12 98 GLU A N 1
ATOM 806 C CA . GLU A 1 98 ? 9.381 -2.697 7.737 1.00 94.12 98 GLU A CA 1
ATOM 807 C C . GLU A 1 98 ? 8.381 -2.591 6.589 1.00 94.12 98 GLU A C 1
ATOM 809 O O . GLU A 1 98 ? 7.884 -1.501 6.322 1.00 94.12 98 GLU A O 1
ATOM 814 N N . GLN A 1 99 ? 7.988 -3.721 5.993 1.00 95.12 99 GLN A N 1
ATOM 815 C CA . GLN A 1 99 ? 6.959 -3.748 4.947 1.00 95.12 99 GLN A CA 1
ATOM 816 C C . GLN A 1 99 ? 5.634 -3.165 5.442 1.00 95.12 99 GLN A C 1
ATOM 818 O O . GLN A 1 99 ? 4.997 -2.380 4.747 1.00 95.12 99 GLN A O 1
ATOM 823 N N . LEU A 1 100 ? 5.229 -3.530 6.658 1.00 95.75 100 LEU A N 1
ATOM 824 C CA . LEU A 1 100 ? 4.003 -3.038 7.271 1.00 95.75 100 LEU A CA 1
ATOM 825 C C . LEU A 1 100 ? 4.087 -1.536 7.581 1.00 95.75 100 LEU A C 1
ATOM 827 O O . LEU A 1 100 ? 3.121 -0.812 7.352 1.00 95.75 100 LEU A O 1
ATOM 831 N N . LYS A 1 101 ? 5.248 -1.054 8.045 1.00 94.75 101 LYS A N 1
ATOM 832 C CA . LYS A 1 101 ? 5.506 0.376 8.275 1.00 94.75 101 LYS A CA 1
ATOM 833 C C . LYS A 1 101 ? 5.456 1.178 6.971 1.00 94.75 101 LYS A C 1
ATOM 835 O O . LYS A 1 101 ? 4.843 2.240 6.936 1.00 94.75 101 LYS A O 1
ATOM 840 N N . GLU A 1 102 ? 6.078 0.677 5.908 1.00 94.00 102 GLU A N 1
ATOM 841 C CA . GLU A 1 102 ? 6.027 1.292 4.578 1.00 94.00 102 GLU A CA 1
ATOM 842 C C . GLU A 1 102 ? 4.592 1.326 4.038 1.00 94.00 102 GLU A C 1
ATOM 844 O O . GLU A 1 102 ? 4.132 2.364 3.571 1.00 94.00 102 GLU A O 1
ATOM 849 N N . LEU A 1 103 ? 3.854 0.219 4.154 1.00 94.75 103 LEU A N 1
ATOM 850 C CA . LEU A 1 103 ? 2.466 0.145 3.704 1.00 94.75 103 LEU A CA 1
ATOM 851 C C . LEU A 1 103 ? 1.548 1.079 4.507 1.00 94.75 103 LEU A C 1
ATOM 853 O O . LEU A 1 103 ? 0.642 1.677 3.928 1.00 94.75 103 LEU A O 1
ATOM 857 N N . ARG A 1 104 ? 1.809 1.258 5.810 1.00 95.38 104 ARG A N 1
ATOM 858 C CA . ARG A 1 104 ? 1.135 2.265 6.644 1.00 95.38 104 ARG A CA 1
ATOM 859 C C . ARG A 1 104 ? 1.403 3.673 6.134 1.00 95.38 104 ARG A C 1
ATOM 861 O O . ARG A 1 104 ? 0.463 4.429 5.927 1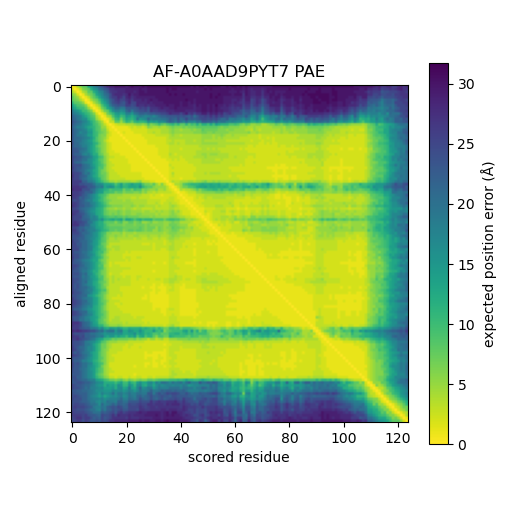.00 95.38 104 ARG A O 1
ATOM 868 N N . ALA A 1 105 ? 2.662 3.996 5.842 1.00 92.62 105 ALA A N 1
ATOM 869 C CA . ALA A 1 105 ? 3.015 5.296 5.283 1.00 92.62 105 ALA A CA 1
ATOM 870 C C . ALA A 1 105 ? 2.326 5.549 3.931 1.00 92.62 105 ALA A C 1
ATOM 872 O O . ALA A 1 105 ? 1.917 6.676 3.671 1.00 92.62 105 ALA A O 1
ATOM 873 N N . VAL A 1 106 ? 2.162 4.515 3.097 1.00 91.81 106 VAL A N 1
ATOM 874 C CA . VAL A 1 106 ? 1.394 4.594 1.841 1.00 91.81 106 VAL A CA 1
ATOM 875 C C . VAL A 1 106 ? -0.096 4.801 2.103 1.00 91.81 106 VAL A C 1
ATOM 877 O O . VAL A 1 106 ? -0.735 5.532 1.360 1.00 91.81 106 VAL A O 1
ATOM 880 N N . PHE A 1 107 ? -0.659 4.157 3.126 1.00 91.06 107 PHE A N 1
ATOM 881 C CA . PHE A 1 107 ? -2.064 4.306 3.502 1.00 91.06 107 PHE A CA 1
ATOM 882 C C . PHE A 1 107 ? -2.381 5.705 4.053 1.00 91.06 107 PHE A C 1
ATOM 884 O O . PHE A 1 107 ? -3.425 6.258 3.717 1.00 91.06 107 PHE A O 1
ATOM 891 N N . GLU A 1 108 ? -1.481 6.264 4.866 1.00 88.50 108 GLU A N 1
ATOM 892 C CA . GLU A 1 108 ? -1.653 7.550 5.552 1.00 88.50 108 GLU A CA 1
ATOM 893 C C . GLU A 1 108 ? -1.318 8.763 4.668 1.00 88.50 108 GLU A C 1
ATOM 895 O O . GLU A 1 108 ? -1.950 9.810 4.802 1.00 88.50 108 GLU A O 1
ATOM 900 N N . ASN A 1 109 ? -0.334 8.654 3.766 1.00 77.69 109 ASN A N 1
ATOM 901 C CA . ASN A 1 109 ? 0.127 9.793 2.971 1.00 77.69 109 ASN A CA 1
ATOM 902 C C . ASN A 1 109 ? -0.524 9.825 1.586 1.00 77.69 109 ASN A C 1
ATOM 904 O O . ASN A 1 109 ? -0.056 9.191 0.639 1.00 77.69 109 ASN A O 1
ATOM 908 N N . ILE A 1 110 ? -1.560 10.654 1.455 1.00 63.03 110 ILE A N 1
ATOM 909 C CA . ILE A 1 110 ? -2.070 11.117 0.162 1.00 63.03 110 ILE A CA 1
ATOM 910 C C . ILE A 1 110 ? -1.188 12.285 -0.298 1.00 63.03 110 ILE A C 1
ATOM 912 O O . ILE A 1 110 ? -1.154 13.309 0.387 1.00 63.03 110 ILE A O 1
ATOM 916 N N . PRO A 1 111 ? -0.495 12.209 -1.449 1.00 57.88 111 PRO A N 1
ATOM 917 C CA . PRO A 1 111 ? 0.165 13.385 -2.004 1.00 57.88 111 PRO A CA 1
ATOM 918 C C .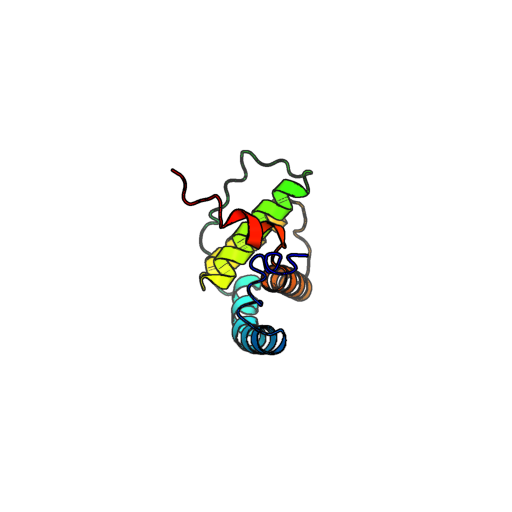 PRO A 1 111 ? -0.883 14.470 -2.280 1.00 57.88 111 PRO A C 1
ATOM 920 O O . PRO A 1 111 ? -1.849 14.213 -2.991 1.00 57.88 111 PRO A O 1
ATOM 923 N N . VAL A 1 112 ? -0.697 15.684 -1.751 1.00 53.22 112 VAL A N 1
ATOM 924 C CA . VAL A 1 112 ? -1.651 16.816 -1.873 1.00 53.22 112 VAL A CA 1
ATOM 925 C C . VAL A 1 112 ? -2.058 17.091 -3.329 1.00 53.22 112 VAL A C 1
ATOM 927 O O . VAL A 1 112 ? -3.190 17.476 -3.609 1.00 53.22 112 VAL A O 1
ATOM 930 N N . GLU A 1 113 ? -1.171 16.790 -4.278 1.00 51.12 113 GLU A N 1
ATOM 931 C CA . GLU A 1 113 ? -1.411 16.844 -5.726 1.00 51.12 113 GLU A CA 1
ATOM 932 C C . GLU A 1 113 ? -2.642 16.033 -6.193 1.00 51.12 113 GLU A C 1
ATOM 934 O O . GLU A 1 113 ? -3.181 16.281 -7.270 1.00 51.12 113 GLU A O 1
ATOM 939 N N . TRP A 1 114 ? -3.108 15.073 -5.388 1.00 53.53 114 TRP A N 1
ATOM 940 C CA . TRP A 1 114 ? -4.265 14.209 -5.645 1.00 53.53 114 TRP A CA 1
ATOM 941 C C . TRP A 1 114 ? -5.600 14.882 -5.365 1.00 53.53 114 TRP A C 1
ATOM 943 O O . TRP A 1 114 ? -6.597 14.526 -5.988 1.00 53.53 114 TRP A O 1
ATOM 953 N N . LEU A 1 115 ? -5.617 15.863 -4.462 1.00 48.91 115 LEU A N 1
ATOM 954 C CA . LEU A 1 115 ? -6.802 16.675 -4.200 1.00 48.91 115 LEU A CA 1
ATOM 955 C C . LEU A 1 115 ? -7.053 17.650 -5.360 1.00 48.91 115 LEU A C 1
ATOM 957 O O . LEU A 1 115 ? -8.200 17.938 -5.672 1.00 48.91 115 LEU A O 1
ATOM 961 N N . CYS A 1 116 ? -5.995 18.083 -6.055 1.00 42.66 116 CYS A N 1
ATOM 962 C CA . CYS A 1 116 ? -6.085 19.016 -7.185 1.00 42.66 116 CYS A CA 1
ATOM 963 C C . CYS A 1 116 ? -6.291 18.336 -8.554 1.00 42.66 116 CYS A C 1
ATOM 965 O O . CYS A 1 116 ? -6.733 18.986 -9.500 1.00 42.66 116 CYS A O 1
ATOM 967 N N . ALA A 1 117 ? -5.937 17.052 -8.701 1.00 44.66 117 ALA A N 1
ATOM 968 C CA . ALA A 1 117 ? -6.055 16.322 -9.970 1.00 44.66 117 ALA A CA 1
ATOM 969 C C . ALA A 1 117 ? -7.440 15.682 -10.190 1.00 44.66 117 ALA A C 1
ATOM 971 O O . ALA A 1 117 ? -7.834 15.478 -11.338 1.00 44.66 117 ALA A O 1
ATOM 972 N N . ALA A 1 118 ? -8.200 15.415 -9.120 1.00 43.75 118 ALA A N 1
ATOM 973 C CA . ALA A 1 118 ? -9.558 14.869 -9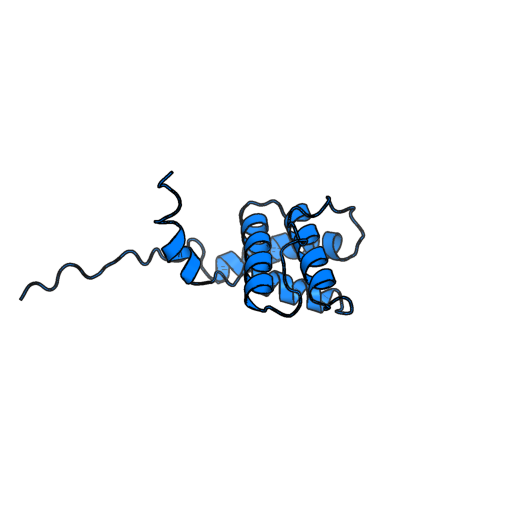.213 1.00 43.75 118 ALA A CA 1
ATOM 974 C C . ALA A 1 118 ? -10.544 15.814 -9.933 1.00 43.75 118 ALA A C 1
ATOM 976 O O . ALA A 1 118 ? -11.522 15.347 -10.513 1.00 43.75 118 ALA A O 1
ATOM 977 N N . ASP A 1 119 ? -10.242 17.116 -9.983 1.00 41.28 119 ASP A N 1
ATOM 978 C CA . ASP A 1 119 ? -11.019 18.112 -10.732 1.00 41.28 119 ASP A CA 1
ATOM 979 C C . ASP A 1 119 ? -10.751 18.086 -12.251 1.00 41.28 119 ASP A C 1
ATOM 981 O O . ASP A 1 119 ? -11.437 18.774 -13.007 1.00 41.28 119 ASP A O 1
ATOM 985 N N . LYS A 1 120 ? -9.767 17.307 -12.729 1.00 39.53 120 LYS A N 1
ATOM 986 C CA . LYS A 1 120 ? -9.377 17.278 -14.153 1.00 39.53 120 LYS A CA 1
ATOM 987 C C . LYS A 1 120 ? -9.631 15.953 -14.872 1.00 39.53 120 LYS A C 1
ATOM 989 O O . LYS A 1 120 ? -9.510 15.920 -16.091 1.00 39.53 120 LYS A O 1
ATOM 994 N N . GLU A 1 121 ? -10.020 14.885 -14.175 1.00 37.25 121 GLU A N 1
ATOM 995 C CA . GLU A 1 121 ? -10.243 13.562 -14.795 1.00 37.25 121 GLU A CA 1
ATOM 996 C C . GLU A 1 121 ? -11.695 13.292 -15.253 1.00 37.25 121 GLU A C 1
ATOM 998 O O . GLU A 1 121 ? -11.992 12.192 -15.708 1.00 37.25 121 GLU A O 1
ATOM 1003 N N . TYR A 1 122 ? -12.592 14.290 -15.226 1.00 38.16 122 TYR A N 1
ATOM 1004 C CA . TYR A 1 122 ? -13.944 14.203 -15.820 1.00 38.16 122 TYR A CA 1
ATOM 1005 C C . TYR A 1 122 ? -14.129 15.056 -17.088 1.00 38.16 122 TYR A C 1
ATOM 1007 O O . TYR A 1 122 ? -15.236 15.499 -17.389 1.00 38.16 122 TYR A O 1
ATOM 1015 N N . GLN A 1 123 ? -13.062 15.282 -17.854 1.00 28.91 123 GLN A N 1
ATOM 1016 C CA . GLN A 1 123 ? -13.181 15.740 -19.241 1.00 28.91 123 GLN A CA 1
ATOM 1017 C C . GLN A 1 123 ? -12.543 14.707 -20.169 1.00 28.91 123 GLN A C 1
ATOM 1019 O O . GLN A 1 123 ? -11.373 14.811 -20.533 1.00 28.91 123 GLN A O 1
ATOM 1024 N N . ILE A 1 124 ? -13.335 13.687 -20.500 1.00 36.88 124 ILE A N 1
ATOM 1025 C CA . ILE A 1 124 ? -13.239 12.972 -21.776 1.00 36.88 124 ILE A CA 1
ATOM 1026 C C . ILE A 1 124 ? -14.372 13.511 -22.642 1.00 36.88 124 ILE A C 1
ATOM 1028 O O . ILE A 1 124 ? -15.498 13.612 -22.099 1.00 36.88 124 ILE A O 1
#

Secondary structure (DSSP, 8-state):
-------------SS-HHHHHHHHHHHHHHHHHHHTTSSPPPPP----TT--TT-HHHHHHHHHHHHHHHHTT-HHHHHHHHHHHHHHTT-----HHHHHHHHHHHHH---THHHHHTTTTT--

Solvent-accessible surface area (backbone atoms only — not comparable to full-atom values): 7675 Å² total; per-residue (Å²): 137,86,90,79,84,82,83,73,80,76,71,72,68,96,59,54,73,69,53,51,49,57,50,43,66,70,46,46,66,59,53,49,40,54,72,69,63,77,41,91,62,56,81,56,84,76,81,63,89,90,55,58,66,87,38,64,68,51,53,50,58,49,47,51,54,25,30,54,26,48,77,69,69,39,47,58,51,17,52,25,32,47,52,50,51,29,53,64,57,72,56,70,82,68,51,73,70,52,50,51,51,54,51,45,52,38,66,72,56,74,63,71,70,57,75,66,45,66,81,62,76,82,75,126

Organism: Acropora cervicornis (NCBI:txid6130)